Protein AF-I3I7Z1-F1 (afdb_monomer_lite)

Foldseek 3Di:
DPDDPDDDFDWDFPDQDPFFTKTFGPPDDDDDFQDKDFDWAADVDGTPDPGTFIWTFHDDDDRMTTIGHDDPPD

Structure (mmCIF, N/CA/C/O backbone):
data_AF-I3I7Z1-F1
#
_entry.id   AF-I3I7Z1-F1
#
loop_
_atom_site.group_PDB
_atom_site.id
_atom_site.type_symbol
_atom_site.label_atom_id
_atom_site.label_alt_id
_atom_site.label_comp_id
_atom_site.label_asym_id
_atom_site.label_entity_id
_atom_site.label_seq_id
_atom_site.pdbx_PDB_ins_code
_atom_site.Cartn_x
_atom_site.Cartn_y
_atom_site.Cartn_z
_atom_site.occupancy
_atom_site.B_iso_or_equiv
_atom_site.auth_seq_id
_atom_site.auth_comp_id
_atom_site.auth_asym_id
_atom_site.auth_atom_id
_atom_site.pdbx_PDB_model_num
ATOM 1 N N . MET A 1 1 ? -26.456 -3.693 1.132 1.00 38.09 1 MET A N 1
ATOM 2 C CA . MET A 1 1 ? -25.651 -2.503 0.786 1.00 38.09 1 MET A CA 1
ATOM 3 C C . MET A 1 1 ? -24.520 -2.952 -0.121 1.00 38.09 1 MET A C 1
ATOM 5 O O . MET A 1 1 ? -23.521 -3.467 0.361 1.00 38.09 1 MET A O 1
ATOM 9 N N . SER A 1 2 ? -24.716 -2.866 -1.434 1.00 44.50 2 SER A N 1
ATOM 10 C CA . SER A 1 2 ? -23.641 -3.034 -2.410 1.00 44.50 2 SER A CA 1
ATOM 11 C C . SER A 1 2 ? -22.780 -1.778 -2.347 1.00 44.50 2 SER A C 1
ATOM 13 O O . SER A 1 2 ? -23.215 -0.721 -2.802 1.00 44.50 2 SER A O 1
ATOM 15 N N . ASN A 1 3 ? -21.604 -1.862 -1.723 1.00 47.88 3 ASN A N 1
ATOM 16 C CA . ASN A 1 3 ? -20.615 -0.799 -1.866 1.00 47.88 3 ASN A CA 1
ATOM 17 C C . ASN A 1 3 ? -20.330 -0.659 -3.369 1.00 47.88 3 ASN A C 1
ATOM 19 O O . ASN A 1 3 ? -19.973 -1.667 -3.988 1.00 47.88 3 ASN A O 1
ATOM 23 N N . PRO A 1 4 ? -20.512 0.529 -3.977 1.00 49.75 4 PRO A N 1
ATOM 24 C CA . PRO A 1 4 ? -19.997 0.767 -5.316 1.00 49.75 4 PRO A CA 1
ATOM 25 C C . PRO A 1 4 ? -18.519 0.385 -5.284 1.00 49.75 4 PRO A C 1
ATOM 27 O O . PRO A 1 4 ? -17.825 0.715 -4.319 1.00 49.75 4 PRO A O 1
ATOM 30 N N . SER A 1 5 ? -18.054 -0.362 -6.285 1.00 57.75 5 SER A N 1
ATOM 31 C CA . SER A 1 5 ? -16.635 -0.682 -6.433 1.00 57.75 5 SER A CA 1
ATOM 32 C C . SER A 1 5 ? -15.817 0.582 -6.174 1.00 57.75 5 SER A C 1
ATOM 34 O O . SER A 1 5 ? -16.072 1.601 -6.823 1.00 57.75 5 SER A O 1
ATOM 36 N N . PHE A 1 6 ? -14.891 0.542 -5.207 1.00 64.19 6 PHE A N 1
ATOM 37 C CA . PHE A 1 6 ? -13.999 1.672 -4.957 1.00 64.19 6 PHE A CA 1
ATOM 38 C C . PHE A 1 6 ? -13.370 2.089 -6.291 1.00 64.19 6 PHE A C 1
ATOM 40 O O . PHE A 1 6 ? -12.888 1.243 -7.046 1.00 64.19 6 PHE A O 1
ATOM 47 N N . GLY A 1 7 ? -13.435 3.385 -6.602 1.00 74.56 7 GLY A N 1
ATOM 48 C CA . GLY A 1 7 ? -12.764 3.940 -7.772 1.00 74.56 7 GLY A CA 1
ATOM 49 C C . GLY A 1 7 ? -11.240 3.824 -7.659 1.00 74.56 7 GLY A C 1
ATOM 50 O O . GLY A 1 7 ? -10.695 3.237 -6.724 1.00 74.56 7 GLY A O 1
ATOM 51 N N . MET A 1 8 ? -10.519 4.417 -8.607 1.00 82.56 8 MET A N 1
ATOM 52 C CA . MET A 1 8 ? -9.060 4.474 -8.536 1.00 82.56 8 MET A CA 1
ATOM 53 C C . MET A 1 8 ? -8.609 5.425 -7.419 1.00 82.56 8 MET A C 1
ATOM 55 O O . MET A 1 8 ? -8.996 6.597 -7.399 1.00 82.56 8 MET A O 1
ATOM 59 N N . ILE A 1 9 ? -7.755 4.922 -6.525 1.00 87.00 9 ILE A N 1
ATOM 60 C CA . ILE A 1 9 ? -7.095 5.715 -5.486 1.00 87.00 9 ILE A CA 1
ATOM 61 C C . ILE A 1 9 ? -5.624 5.867 -5.843 1.00 87.00 9 ILE A C 1
ATOM 63 O O . ILE A 1 9 ? -4.955 4.884 -6.169 1.00 87.00 9 ILE A O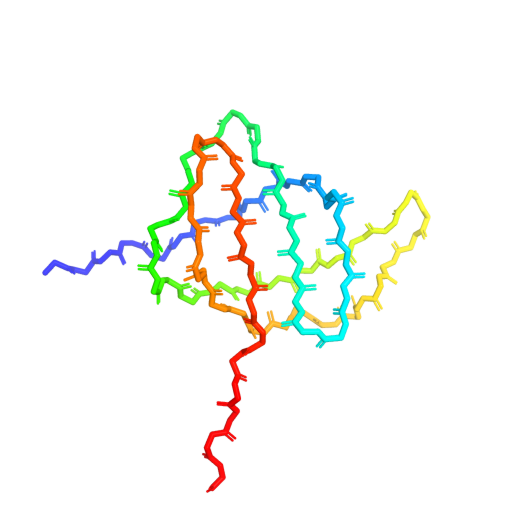 1
ATOM 67 N N . VAL A 1 10 ? -5.122 7.096 -5.769 1.00 88.81 10 VAL A N 1
ATOM 68 C CA . VAL A 1 10 ? -3.699 7.392 -5.945 1.00 88.81 10 VAL A CA 1
ATOM 69 C C . VAL A 1 10 ? -3.131 7.812 -4.597 1.00 88.81 10 VAL A C 1
ATOM 71 O O . VAL A 1 10 ? -3.688 8.665 -3.912 1.00 88.81 10 VAL A O 1
ATOM 74 N N . GLY A 1 11 ? -2.026 7.188 -4.206 1.00 91.25 11 GLY A N 1
ATOM 75 C CA . GLY A 1 11 ? -1.361 7.475 -2.946 1.00 91.25 11 GLY A CA 1
ATOM 76 C C . GLY A 1 11 ? 0.143 7.284 -3.045 1.00 91.25 11 GLY A C 1
ATOM 77 O O . GLY A 1 11 ? 0.661 6.704 -4.001 1.00 91.25 11 GLY A O 1
ATOM 78 N N . PHE A 1 12 ? 0.834 7.772 -2.025 1.00 93.50 12 PHE A N 1
ATOM 79 C CA . PHE A 1 12 ? 2.280 7.710 -1.901 1.00 93.50 12 PHE A CA 1
ATOM 80 C C . PHE A 1 12 ? 2.659 6.554 -0.985 1.00 93.50 12 PHE A C 1
ATOM 82 O O . PHE A 1 12 ? 2.280 6.530 0.189 1.00 93.50 12 PHE A O 1
ATOM 89 N N . ALA A 1 13 ? 3.402 5.585 -1.515 1.00 93.00 13 ALA A N 1
ATOM 90 C CA . ALA A 1 13 ? 3.975 4.529 -0.694 1.00 93.00 13 ALA A CA 1
ATOM 91 C C . ALA A 1 13 ? 5.047 5.136 0.224 1.00 93.00 13 ALA A C 1
ATOM 93 O O . ALA A 1 13 ? 6.025 5.704 -0.259 1.00 93.00 13 ALA A O 1
ATOM 94 N N . LYS A 1 14 ? 4.843 5.032 1.539 1.00 93.06 14 LYS A N 1
ATOM 95 C CA . LYS A 1 14 ? 5.830 5.416 2.558 1.00 93.06 14 LYS A CA 1
ATOM 96 C C . LYS A 1 14 ? 6.848 4.314 2.797 1.00 93.06 14 LYS A C 1
ATOM 98 O O . LYS A 1 14 ? 8.015 4.606 3.017 1.00 93.06 14 LYS A O 1
ATOM 103 N N . ASP A 1 15 ? 6.379 3.073 2.745 1.00 92.38 15 ASP A N 1
ATOM 104 C CA . ASP A 1 15 ? 7.184 1.873 2.930 1.00 92.38 15 ASP A CA 1
ATOM 105 C C . ASP A 1 15 ? 6.590 0.712 2.121 1.00 92.38 15 ASP A C 1
ATOM 107 O O . ASP A 1 15 ? 5.366 0.620 1.959 1.00 92.38 15 ASP A O 1
ATOM 111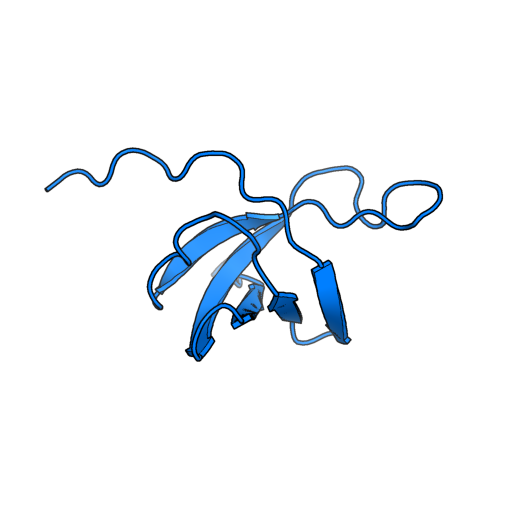 N N . ILE A 1 16 ? 7.461 -0.154 1.600 1.00 90.81 16 ILE A N 1
ATOM 112 C CA . ILE A 1 16 ? 7.102 -1.384 0.889 1.00 90.81 16 ILE A CA 1
ATOM 113 C C . ILE A 1 16 ? 8.010 -2.495 1.411 1.00 90.81 16 ILE A C 1
ATOM 115 O O . ILE A 1 16 ? 9.232 -2.374 1.366 1.00 90.81 16 ILE A O 1
ATOM 119 N N . SER A 1 17 ? 7.401 -3.593 1.842 1.00 89.06 17 SER A N 1
ATOM 120 C CA . SER A 1 17 ? 8.083 -4.792 2.324 1.00 89.06 17 SER A CA 1
ATOM 121 C C . SER A 1 17 ? 7.453 -6.049 1.722 1.00 89.06 17 SER A C 1
ATOM 123 O O . SER A 1 17 ? 6.402 -5.990 1.080 1.00 89.06 17 SER A O 1
ATOM 125 N N . ASP A 1 18 ? 8.051 -7.212 1.981 1.00 84.69 18 ASP A N 1
ATOM 126 C CA . ASP A 1 18 ? 7.512 -8.505 1.535 1.00 84.69 18 ASP A CA 1
ATOM 127 C C . ASP A 1 18 ? 6.114 -8.794 2.110 1.00 84.69 18 ASP A C 1
ATOM 129 O O . ASP A 1 18 ? 5.312 -9.510 1.510 1.00 84.69 18 ASP A O 1
ATOM 133 N N . GLY A 1 19 ? 5.801 -8.220 3.276 1.00 86.38 19 GLY A N 1
ATOM 134 C CA . GLY A 1 19 ? 4.509 -8.388 3.938 1.00 86.38 19 GLY A CA 1
ATOM 135 C C . GLY A 1 19 ? 3.403 -7.481 3.395 1.00 86.38 19 GLY A C 1
ATOM 136 O O . GLY A 1 19 ? 2.223 -7.764 3.617 1.00 86.38 19 G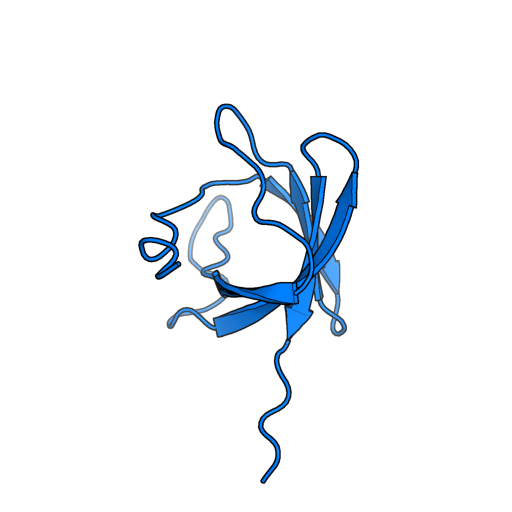LY A O 1
ATOM 137 N N . GLY A 1 20 ? 3.747 -6.397 2.693 1.00 94.00 20 GLY A N 1
ATOM 138 C CA . GLY A 1 20 ? 2.766 -5.402 2.279 1.00 94.00 20 GLY A CA 1
ATOM 139 C C . GLY A 1 20 ? 3.326 -4.002 2.044 1.00 94.00 20 GLY A C 1
ATOM 140 O O . GLY A 1 20 ? 4.510 -3.814 1.786 1.00 94.00 20 GLY A O 1
ATOM 141 N N . ALA A 1 21 ? 2.457 -2.997 2.131 1.00 95.50 21 ALA A N 1
ATOM 142 C CA . ALA A 1 21 ? 2.831 -1.602 1.917 1.00 95.50 21 ALA A CA 1
ATOM 143 C C . ALA A 1 21 ? 2.082 -0.649 2.850 1.00 95.50 21 ALA A C 1
ATOM 145 O O . ALA A 1 21 ? 0.904 -0.853 3.156 1.00 95.50 21 ALA A O 1
ATOM 146 N N . GLN A 1 22 ? 2.751 0.431 3.248 1.00 96.12 22 GLN A N 1
ATOM 147 C CA . GLN A 1 22 ? 2.123 1.578 3.894 1.00 96.12 22 GLN A CA 1
ATOM 148 C C . GLN A 1 22 ? 1.933 2.688 2.861 1.00 96.12 22 GLN A C 1
ATOM 150 O O . GLN A 1 22 ? 2.898 3.140 2.246 1.00 96.12 22 GLN A O 1
ATOM 155 N N . VAL A 1 23 ? 0.697 3.151 2.683 1.00 95.62 23 VAL A N 1
ATOM 156 C CA . VAL A 1 23 ? 0.343 4.146 1.663 1.00 95.62 23 VAL A CA 1
ATOM 157 C C . VAL A 1 23 ? -0.368 5.327 2.306 1.00 95.62 23 VAL A C 1
ATOM 159 O O . VAL A 1 23 ? -1.357 5.149 3.012 1.00 95.62 23 VAL A O 1
ATOM 162 N N . GLN A 1 24 ? 0.117 6.537 2.043 1.00 95.19 24 GLN A N 1
ATOM 163 C CA . GLN A 1 24 ? -0.592 7.775 2.351 1.00 95.19 24 GLN A CA 1
ATOM 164 C C . GLN A 1 24 ? -1.475 8.168 1.165 1.00 95.19 24 GLN A C 1
ATOM 166 O O . GLN A 1 24 ? -0.988 8.335 0.049 1.00 95.19 24 GLN A O 1
ATOM 171 N N . ILE A 1 25 ? -2.768 8.329 1.416 1.00 92.56 25 ILE A N 1
ATOM 172 C CA . ILE A 1 25 ? -3.764 8.797 0.454 1.00 92.56 25 ILE A CA 1
ATOM 173 C C . ILE A 1 25 ? -3.948 10.306 0.647 1.00 92.56 25 ILE A C 1
ATOM 175 O O . ILE A 1 25 ? -3.993 10.799 1.776 1.00 92.56 25 ILE A O 1
ATOM 179 N N . GLU A 1 26 ? -4.067 11.051 -0.447 1.00 87.50 26 GLU A N 1
ATOM 180 C CA . GLU A 1 26 ? -4.340 12.489 -0.416 1.00 87.50 26 GLU A CA 1
ATOM 181 C C . GLU A 1 26 ? -5.632 12.799 -1.168 1.00 87.50 26 GLU A C 1
ATOM 183 O O . GLU A 1 26 ? -5.930 12.185 -2.189 1.00 87.50 26 GLU A O 1
ATOM 188 N N . ASN A 1 27 ? -6.416 13.745 -0.645 1.00 83.12 27 ASN A N 1
ATOM 189 C CA . ASN A 1 27 ? -7.647 14.254 -1.264 1.00 83.12 27 ASN A CA 1
ATOM 190 C C . ASN A 1 27 ? -8.725 13.196 -1.593 1.00 83.12 27 ASN A C 1
ATOM 192 O O . ASN A 1 27 ? -9.644 13.472 -2.362 1.00 83.12 27 ASN A O 1
ATOM 196 N N . GLN A 1 28 ? -8.650 11.998 -1.001 1.00 83.50 28 GLN A N 1
ATOM 197 C CA . GLN A 1 28 ? -9.623 10.917 -1.174 1.00 83.50 28 GLN A CA 1
ATOM 198 C C . GLN A 1 28 ? -9.903 10.201 0.153 1.00 83.50 28 GLN A C 1
ATOM 200 O O . GLN A 1 28 ? -9.078 10.184 1.069 1.00 83.50 28 GLN A O 1
ATOM 205 N N . VAL A 1 29 ? -11.086 9.592 0.253 1.00 85.44 29 VAL A N 1
ATOM 206 C CA . VAL A 1 29 ? -11.477 8.787 1.417 1.00 85.44 29 VAL A CA 1
ATOM 207 C C . VAL A 1 29 ? -10.675 7.486 1.426 1.00 85.44 29 VAL A C 1
ATOM 209 O O . VAL A 1 29 ? -10.603 6.779 0.421 1.00 85.44 29 VAL A O 1
ATOM 212 N N . CYS A 1 30 ? -10.084 7.161 2.575 1.00 88.94 30 CYS A N 1
ATOM 213 C CA . CYS A 1 30 ? -9.398 5.888 2.767 1.00 88.94 30 CYS A CA 1
ATOM 214 C C . CYS A 1 30 ? -10.414 4.737 2.789 1.00 88.94 30 CYS A C 1
ATOM 216 O O . CYS A 1 30 ? -11.405 4.836 3.522 1.00 88.94 30 CYS A O 1
ATOM 218 N N . PRO A 1 31 ? -10.181 3.639 2.048 1.00 90.50 31 PRO A N 1
ATOM 219 C CA . PRO A 1 31 ? -11.039 2.469 2.142 1.00 90.50 31 PRO A CA 1
ATOM 220 C C . PRO A 1 31 ? -11.001 1.891 3.565 1.00 90.50 31 PRO A C 1
ATOM 222 O O . PRO A 1 31 ? -9.940 1.907 4.197 1.00 90.50 31 PRO A O 1
ATOM 225 N N . PRO A 1 32 ? -12.126 1.361 4.072 1.00 91.69 32 PRO A N 1
ATOM 226 C CA . PRO A 1 32 ? -12.179 0.778 5.402 1.00 91.69 32 PRO A CA 1
ATOM 227 C C . PRO A 1 32 ? -11.349 -0.508 5.482 1.00 91.69 32 PRO A C 1
ATOM 229 O O . PRO A 1 32 ? -11.143 -1.209 4.484 1.00 91.69 32 PRO A O 1
ATOM 232 N N . VAL A 1 33 ? -10.914 -0.852 6.696 1.00 95.50 33 VAL A N 1
ATOM 233 C CA . VAL A 1 33 ? -10.239 -2.126 6.992 1.00 95.50 33 VAL A CA 1
ATOM 234 C C . VAL A 1 33 ? -11.094 -3.311 6.529 1.00 95.50 33 VAL A C 1
ATOM 236 O O . VAL A 1 33 ? -12.313 -3.314 6.679 1.00 95.50 33 VAL A O 1
ATOM 239 N N . GLY A 1 34 ? -10.446 -4.315 5.940 1.00 93.94 34 GLY A N 1
ATOM 240 C CA . GLY A 1 34 ? -11.081 -5.482 5.330 1.00 93.94 34 GLY A CA 1
ATOM 241 C C . GLY A 1 34 ? -11.372 -5.326 3.836 1.00 93.94 34 GLY A C 1
ATOM 242 O O . GLY A 1 34 ? -11.573 -6.333 3.162 1.00 93.9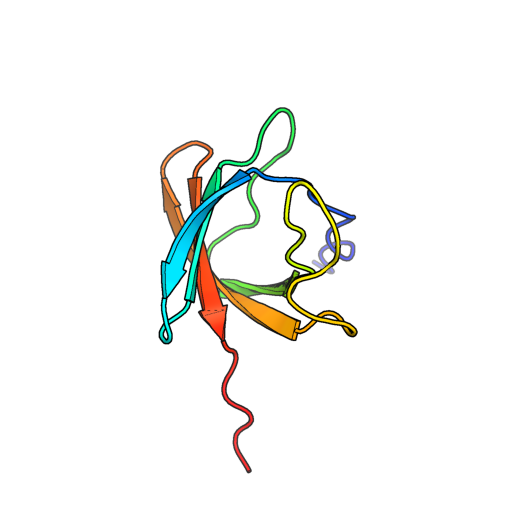4 34 GLY A O 1
ATOM 243 N N . THR A 1 35 ? -11.331 -4.104 3.295 1.00 92.31 35 THR A N 1
ATOM 244 C CA . THR A 1 35 ? -11.551 -3.866 1.861 1.00 92.31 35 THR A CA 1
ATOM 245 C C . THR A 1 35 ? -10.427 -4.473 1.031 1.00 92.31 35 THR A C 1
ATOM 247 O O . THR A 1 35 ? -9.250 -4.215 1.291 1.00 92.31 35 THR A O 1
ATOM 250 N N . GLU A 1 36 ? -10.784 -5.244 0.005 1.00 93.12 36 GLU A N 1
ATOM 251 C CA . GLU A 1 36 ? -9.847 -5.693 -1.024 1.00 93.12 36 GLU A CA 1
ATOM 252 C C . GLU A 1 36 ? -9.774 -4.679 -2.167 1.00 93.12 36 GLU A C 1
ATOM 254 O O . GLU A 1 36 ? -10.793 -4.196 -2.659 1.00 93.12 36 GLU A O 1
ATOM 259 N N . VAL A 1 37 ? -8.554 -4.361 -2.589 1.00 91.00 37 VAL A N 1
ATOM 260 C CA . VAL A 1 37 ? -8.242 -3.399 -3.647 1.00 91.00 37 VAL A CA 1
ATOM 261 C C . VAL A 1 37 ? -7.240 -4.002 -4.628 1.00 91.00 37 VAL A C 1
ATOM 263 O O . VAL A 1 37 ? -6.405 -4.832 -4.261 1.00 91.00 37 VAL A O 1
ATOM 266 N N . MET A 1 38 ? -7.305 -3.573 -5.887 1.00 92.50 38 MET A N 1
ATOM 267 C CA . MET A 1 38 ? -6.286 -3.880 -6.893 1.00 92.50 38 MET A CA 1
ATOM 268 C C . MET A 1 38 ? -5.248 -2.755 -6.904 1.00 92.50 38 MET A C 1
ATOM 270 O O . MET A 1 38 ? -5.598 -1.592 -7.094 1.00 92.50 38 MET A O 1
ATOM 274 N N . VAL A 1 39 ? -3.975 -3.088 -6.696 1.00 91.69 39 VAL A N 1
ATOM 275 C CA . VAL A 1 39 ? -2.902 -2.114 -6.457 1.00 91.69 39 VAL A CA 1
ATOM 276 C C . VAL A 1 39 ? -1.849 -2.190 -7.553 1.00 91.69 39 VAL A C 1
ATOM 278 O O . VAL A 1 39 ?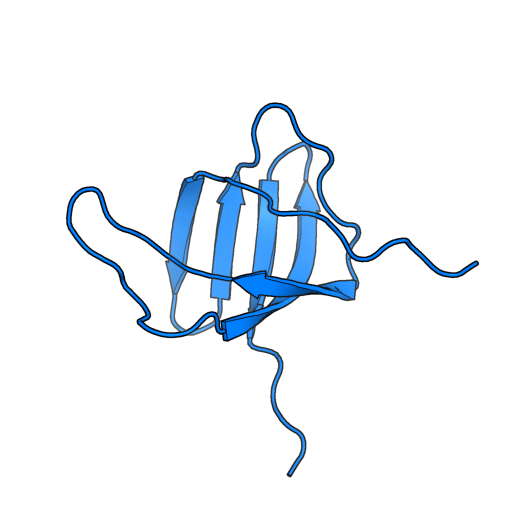 -1.302 -3.254 -7.845 1.00 91.69 39 VAL A O 1
ATOM 281 N N . LYS A 1 40 ? -1.518 -1.038 -8.141 1.00 92.12 40 LYS A N 1
ATOM 282 C CA . LYS A 1 40 ? -0.387 -0.885 -9.059 1.00 92.12 40 LYS A CA 1
ATOM 283 C C . LYS A 1 40 ? 0.619 0.099 -8.480 1.00 92.12 40 LYS A C 1
ATOM 285 O O . LYS A 1 40 ? 0.357 1.296 -8.411 1.00 92.12 40 LYS A O 1
ATOM 290 N N . PHE A 1 41 ? 1.776 -0.413 -8.091 1.00 90.31 41 PHE A N 1
ATOM 291 C CA . PHE A 1 41 ? 2.891 0.371 -7.596 1.00 90.31 41 PHE A CA 1
ATOM 292 C C . PHE A 1 41 ? 3.706 0.927 -8.766 1.00 90.31 41 PHE A C 1
ATOM 294 O O . PHE A 1 41 ? 4.084 0.212 -9.700 1.00 90.31 41 PHE A O 1
ATOM 301 N N . LYS A 1 42 ? 4.000 2.224 -8.705 1.00 87.50 42 LYS A N 1
ATOM 302 C CA . LYS A 1 42 ? 4.830 2.937 -9.679 1.00 87.50 42 LYS A CA 1
ATOM 303 C C . LYS A 1 42 ? 5.986 3.610 -8.949 1.00 87.50 42 LYS A C 1
ATOM 305 O O . LYS A 1 42 ? 5.815 4.067 -7.822 1.00 87.50 42 LYS A O 1
ATOM 310 N N . LYS A 1 43 ? 7.152 3.668 -9.588 1.00 85.62 43 LYS A N 1
ATOM 311 C CA . LYS A 1 43 ? 8.269 4.524 -9.163 1.00 85.62 43 LYS A CA 1
ATOM 312 C C . LYS A 1 43 ? 8.251 5.803 -10.004 1.00 85.62 43 LYS A C 1
ATOM 314 O O . LYS A 1 43 ? 7.476 5.906 -10.951 1.00 85.62 43 LYS A O 1
ATOM 319 N N . ALA A 1 44 ? 9.122 6.761 -9.678 1.00 80.44 44 ALA A N 1
ATOM 320 C CA . ALA A 1 44 ? 9.304 7.978 -10.479 1.00 80.44 44 ALA A CA 1
ATOM 321 C C . ALA A 1 44 ? 9.555 7.668 -11.968 1.00 80.44 44 ALA A C 1
ATOM 323 O O . ALA A 1 44 ? 9.122 8.414 -12.841 1.00 80.44 44 ALA A O 1
ATOM 324 N N . VAL A 1 45 ? 10.196 6.529 -12.249 1.00 81.88 45 VAL A N 1
ATOM 325 C CA . VAL A 1 45 ? 10.342 5.970 -13.591 1.00 81.88 45 VAL A CA 1
ATOM 326 C C . VAL A 1 45 ? 9.916 4.503 -13.561 1.00 81.88 45 VAL A C 1
ATOM 328 O O . VAL A 1 45 ? 10.486 3.699 -12.825 1.00 81.88 45 VAL A O 1
ATOM 331 N N . GLY A 1 46 ? 8.913 4.158 -14.371 1.00 77.12 46 GLY A N 1
ATOM 332 C CA . GLY A 1 46 ? 8.445 2.783 -14.554 1.00 77.12 46 GLY A CA 1
ATOM 333 C C . GLY A 1 46 ? 7.497 2.250 -13.471 1.00 77.12 46 GLY A C 1
ATOM 334 O O . GLY A 1 46 ? 7.209 2.888 -12.455 1.00 77.12 46 GLY A O 1
ATOM 335 N N . ALA A 1 47 ? 6.970 1.050 -13.720 1.00 81.38 47 ALA A N 1
ATOM 336 C CA . ALA A 1 47 ? 6.104 0.329 -12.791 1.00 81.38 47 ALA A CA 1
ATOM 337 C C . ALA A 1 47 ? 6.907 -0.703 -11.988 1.00 81.38 47 ALA A C 1
ATOM 339 O O . ALA A 1 47 ? 7.846 -1.295 -12.513 1.00 81.38 47 ALA A O 1
ATOM 340 N N . ILE A 1 48 ? 6.524 -0.933 -10.728 1.00 84.94 48 ILE A N 1
ATOM 341 C CA . ILE A 1 48 ? 7.082 -2.030 -9.920 1.00 84.94 48 ILE A CA 1
ATOM 342 C C . ILE A 1 48 ? 6.403 -3.348 -10.306 1.00 84.94 48 ILE A C 1
ATOM 344 O O . ILE A 1 48 ? 7.072 -4.363 -10.453 1.00 84.94 48 ILE A O 1
ATOM 348 N N . ASN A 1 49 ? 5.086 -3.324 -10.522 1.00 83.94 49 ASN A N 1
ATOM 349 C CA . ASN A 1 49 ? 4.314 -4.449 -11.042 1.00 83.94 49 ASN A CA 1
ATOM 350 C C . ASN A 1 49 ? 3.659 -4.104 -12.387 1.00 83.94 49 ASN A C 1
ATOM 352 O O . ASN A 1 49 ? 3.100 -3.017 -12.566 1.00 83.94 49 ASN A O 1
ATOM 356 N N . ALA A 1 50 ? 3.720 -5.048 -13.333 1.00 83.50 50 ALA A N 1
ATOM 357 C CA . ALA A 1 50 ? 3.087 -4.917 -14.646 1.00 83.50 50 ALA A CA 1
ATOM 358 C C . ALA A 1 50 ? 1.555 -4.922 -14.515 1.00 83.50 50 ALA A C 1
ATOM 360 O O . ALA A 1 50 ? 0.895 -3.949 -14.900 1.00 83.50 50 ALA A O 1
ATOM 361 N N . GLU A 1 51 ? 1.034 -5.952 -13.847 1.00 88.44 51 GLU A N 1
ATOM 362 C CA . GLU A 1 51 ? -0.388 -6.145 -13.570 1.00 88.44 51 GLU A CA 1
ATOM 363 C C . GLU A 1 51 ? -0.737 -5.762 -12.126 1.00 88.44 51 GLU A C 1
ATOM 365 O O . GLU A 1 51 ? 0.050 -6.050 -11.215 1.00 88.44 51 GLU A O 1
ATOM 370 N N . PRO A 1 52 ? -1.895 -5.116 -11.879 1.00 90.06 52 PRO A N 1
ATOM 371 C CA . PRO A 1 52 ? -2.338 -4.805 -10.527 1.00 90.06 52 PRO A CA 1
ATOM 372 C C . PRO A 1 52 ? -2.442 -6.065 -9.657 1.00 90.06 52 PRO A C 1
ATOM 374 O O . PRO A 1 52 ? -2.986 -7.082 -10.082 1.00 90.06 52 PRO A O 1
ATOM 377 N N . VAL A 1 53 ? -1.958 -5.987 -8.419 1.00 90.81 53 VAL A N 1
ATOM 378 C CA . VAL A 1 53 ? -2.007 -7.091 -7.451 1.00 90.81 53 VAL A CA 1
ATOM 379 C C . VAL A 1 53 ? -3.141 -6.884 -6.458 1.00 90.81 53 VAL A C 1
ATOM 381 O O . VAL A 1 53 ? -3.423 -5.754 -6.058 1.00 90.81 53 VAL A O 1
ATOM 384 N N . ARG A 1 54 ? -3.799 -7.967 -6.040 1.00 92.75 54 ARG A N 1
ATOM 385 C CA . ARG A 1 54 ? -4.876 -7.884 -5.051 1.00 92.75 54 ARG A CA 1
ATOM 386 C C . ARG A 1 54 ? -4.301 -7.775 -3.640 1.00 92.75 54 ARG A C 1
ATOM 388 O O . ARG A 1 54 ? -3.528 -8.629 -3.206 1.00 92.75 54 ARG A O 1
ATOM 395 N N . MET A 1 55 ? -4.707 -6.741 -2.916 1.00 94.50 55 MET A N 1
ATOM 396 C CA . MET A 1 55 ? -4.303 -6.495 -1.533 1.00 94.50 55 MET A CA 1
ATOM 397 C C . MET A 1 55 ? -5.520 -6.179 -0.668 1.00 94.50 55 MET A C 1
ATOM 399 O O . MET A 1 55 ? -6.549 -5.743 -1.174 1.00 94.50 55 MET A O 1
ATOM 403 N N . ARG A 1 56 ? -5.404 -6.381 0.643 1.00 95.19 56 ARG A N 1
ATOM 404 C CA . ARG A 1 56 ? -6.433 -6.053 1.631 1.00 95.19 56 ARG A CA 1
ATOM 405 C C . ARG A 1 56 ? -5.957 -4.931 2.543 1.00 95.19 56 ARG A C 1
ATOM 407 O O . ARG A 1 56 ? -4.816 -4.958 3.004 1.00 95.19 56 ARG A O 1
ATOM 414 N N . VAL A 1 57 ? -6.841 -3.980 2.838 1.00 95.62 57 VAL A N 1
ATOM 415 C CA . VAL A 1 57 ? -6.609 -2.971 3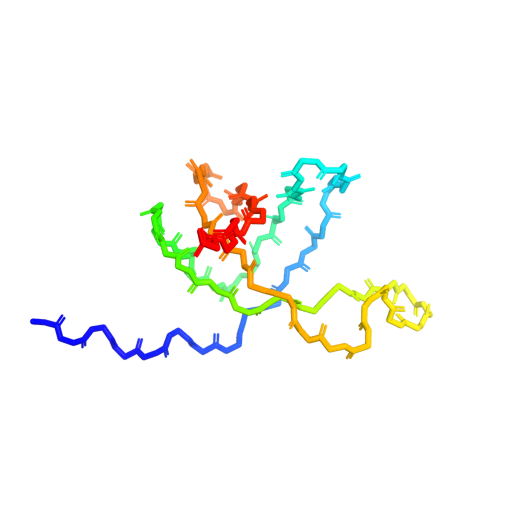.878 1.00 95.62 57 VAL A CA 1
ATOM 416 C C . VAL A 1 57 ? -6.645 -3.655 5.240 1.00 95.62 57 VAL A C 1
ATOM 418 O O . VAL A 1 57 ? -7.666 -4.215 5.631 1.00 95.62 57 VAL A O 1
ATOM 421 N N . VAL A 1 58 ? -5.535 -3.610 5.967 1.00 96.44 58 VAL A N 1
ATOM 422 C CA . VAL A 1 58 ? -5.382 -4.252 7.286 1.00 96.44 58 VAL A CA 1
ATOM 423 C C . VAL A 1 58 ? -5.311 -3.248 8.432 1.00 96.44 58 VAL A C 1
ATOM 425 O O . VAL A 1 58 ? -5.521 -3.609 9.583 1.00 96.44 58 VAL A O 1
ATOM 428 N N . HIS A 1 59 ? -5.022 -1.984 8.125 1.00 95.56 59 HIS A N 1
ATOM 429 C CA . HIS A 1 59 ? -4.908 -0.904 9.098 1.00 95.56 59 HIS A CA 1
ATOM 430 C C . HIS A 1 59 ? -5.266 0.421 8.422 1.00 95.56 59 HIS A C 1
ATOM 432 O O . HIS A 1 59 ? -4.916 0.639 7.262 1.00 95.56 59 HIS A O 1
ATOM 438 N N . GLN A 1 60 ? -5.939 1.308 9.149 1.00 94.38 60 GLN A N 1
ATOM 439 C CA . GLN A 1 60 ? -6.217 2.678 8.741 1.00 94.38 60 GLN A CA 1
ATOM 440 C C . GLN A 1 60 ? -5.909 3.627 9.904 1.00 94.38 60 GLN A C 1
ATOM 442 O O . GLN A 1 60 ? -6.429 3.451 11.003 1.00 94.38 60 GLN A O 1
ATOM 447 N N . LEU A 1 61 ? -5.102 4.656 9.643 1.00 93.94 61 LEU A N 1
ATOM 448 C CA . LEU A 1 61 ? -4.823 5.741 10.579 1.00 93.94 61 LEU A CA 1
ATOM 449 C C . LEU A 1 61 ? -4.804 7.072 9.824 1.00 93.94 61 LEU A C 1
ATOM 451 O O . LEU A 1 61 ? -3.905 7.331 9.023 1.00 93.94 61 LEU A O 1
ATOM 455 N N . ARG A 1 62 ? -5.785 7.940 10.102 1.00 90.94 62 ARG A N 1
ATOM 456 C CA . ARG A 1 62 ? -6.000 9.206 9.377 1.00 90.94 62 ARG A CA 1
ATOM 457 C C . ARG A 1 62 ? -6.109 8.952 7.867 1.00 90.94 62 ARG A C 1
ATOM 459 O O . ARG A 1 62 ? -7.053 8.303 7.430 1.00 90.94 62 ARG A O 1
ATOM 466 N N . ASN A 1 63 ? -5.145 9.451 7.097 1.00 93.12 63 ASN A N 1
ATOM 467 C CA . ASN A 1 63 ? -5.046 9.295 5.653 1.00 93.12 63 ASN A CA 1
ATOM 468 C C . ASN A 1 63 ? -4.008 8.239 5.230 1.00 93.12 63 ASN A C 1
ATOM 470 O O . ASN A 1 63 ? -3.620 8.181 4.069 1.00 93.12 63 ASN A O 1
ATOM 474 N N . THR A 1 64 ? -3.504 7.437 6.168 1.00 95.06 64 THR A N 1
ATOM 475 C CA . THR A 1 64 ? -2.552 6.356 5.899 1.00 95.06 64 THR A CA 1
ATOM 476 C C . THR A 1 64 ? -3.249 5.008 6.033 1.00 95.06 64 THR A C 1
ATOM 478 O O . THR A 1 64 ? -3.963 4.766 7.008 1.00 95.06 64 THR A O 1
ATOM 481 N N . ILE A 1 65 ? -3.013 4.119 5.072 1.00 96.25 65 ILE A N 1
ATOM 482 C CA . ILE A 1 65 ? -3.498 2.741 5.087 1.00 96.25 65 ILE A CA 1
ATOM 483 C C . ILE A 1 65 ? -2.336 1.750 5.057 1.00 96.25 65 ILE A C 1
ATOM 485 O O . ILE A 1 65 ? -1.310 1.981 4.415 1.00 96.25 65 ILE A O 1
ATOM 489 N N . GLY A 1 66 ? -2.515 0.634 5.755 1.00 97.06 66 GLY A N 1
ATOM 490 C CA . GLY A 1 66 ? -1.691 -0.559 5.619 1.00 97.06 66 GLY A CA 1
ATOM 491 C C . GLY A 1 66 ? -2.364 -1.547 4.675 1.00 97.06 66 GLY A C 1
ATOM 492 O O . GLY A 1 66 ? -3.545 -1.857 4.843 1.00 97.06 66 GLY A O 1
ATOM 493 N N . LEU A 1 67 ? -1.609 -2.049 3.705 1.00 96.50 67 LEU A N 1
ATOM 494 C CA . LEU A 1 67 ? -2.036 -3.033 2.716 1.00 96.50 67 LEU A CA 1
ATOM 495 C C . LEU A 1 67 ? -1.237 -4.321 2.899 1.00 96.50 67 LEU A C 1
ATOM 497 O O . LEU A 1 67 ? -0.020 -4.254 3.025 1.00 96.50 67 LEU A O 1
ATOM 501 N N . MET A 1 68 ? -1.892 -5.479 2.843 1.00 96.25 68 MET A N 1
ATOM 502 C CA . MET A 1 68 ? -1.230 -6.790 2.770 1.00 96.25 68 MET A CA 1
ATOM 503 C C . MET A 1 68 ? -1.706 -7.571 1.551 1.00 96.25 68 MET A C 1
ATOM 505 O O . MET A 1 68 ? -2.842 -7.400 1.109 1.00 96.25 68 MET A O 1
ATOM 509 N N . PHE A 1 69 ? -0.864 -8.456 1.020 1.00 92.81 69 PHE A N 1
ATOM 510 C CA . PHE A 1 69 ? -1.263 -9.363 -0.055 1.00 92.81 69 PHE A CA 1
ATOM 511 C C . PHE A 1 69 ? -2.425 -10.261 0.378 1.00 92.81 69 PHE A C 1
ATOM 513 O O . PHE A 1 69 ? -2.415 -10.835 1.469 1.00 92.81 69 PHE A O 1
ATOM 520 N N . VAL A 1 70 ? -3.419 -10.419 -0.498 1.00 91.44 70 VAL A N 1
ATOM 521 C CA . VAL A 1 70 ? -4.448 -11.443 -0.298 1.00 91.44 70 VAL A CA 1
ATOM 522 C C . VAL A 1 70 ? -3.828 -12.786 -0.667 1.00 91.44 70 VAL A C 1
ATOM 524 O O . VAL A 1 70 ? -3.474 -13.010 -1.824 1.00 91.44 70 VAL A O 1
ATOM 527 N N . ARG A 1 71 ? -3.671 -13.687 0.308 1.00 81.69 71 ARG A N 1
ATOM 528 C CA . ARG A 1 71 ? -3.285 -15.071 0.010 1.00 81.69 71 ARG A CA 1
ATOM 529 C C . ARG A 1 71 ? -4.428 -15.726 -0.761 1.00 81.69 71 ARG A C 1
ATOM 531 O O . ARG A 1 71 ? -5.554 -15.730 -0.270 1.00 81.69 71 ARG A O 1
ATOM 538 N N . SER A 1 72 ? -4.148 -16.289 -1.936 1.00 64.06 72 SER A N 1
ATOM 539 C CA . SER A 1 72 ? -5.070 -17.273 -2.507 1.00 64.06 72 SER A CA 1
ATOM 540 C C . SER A 1 72 ? -5.024 -18.504 -1.615 1.00 64.06 72 SER A C 1
ATOM 542 O O . SER A 1 72 ? -3.969 -19.112 -1.456 1.00 64.06 72 SER A O 1
ATOM 544 N N . SER A 1 73 ? -6.149 -18.842 -0.997 1.00 56.84 73 SER A N 1
ATOM 545 C CA . SER A 1 73 ? -6.374 -20.193 -0.500 1.00 56.84 73 SER A CA 1
ATOM 546 C C . SER A 1 73 ? -6.496 -21.102 -1.724 1.00 56.84 73 SER A C 1
ATOM 548 O O . SER A 1 73 ? -7.502 -21.032 -2.431 1.00 56.84 73 SER A O 1
ATOM 550 N N . SER A 1 74 ? -5.431 -21.846 -2.017 1.00 48.47 74 SER A N 1
ATOM 551 C CA . SER A 1 74 ? -5.442 -23.002 -2.921 1.00 48.47 74 SER A CA 1
ATOM 552 C C . SER A 1 74 ? -6.197 -24.165 -2.298 1.00 48.47 74 SER A C 1
ATOM 554 O O . SER A 1 74 ? -6.003 -24.351 -1.073 1.00 48.47 74 SER A O 1
#

pLDDT: mean 85.62, std 13.6, range [38.09, 97.06]

Sequence (74 aa):
MSNPSFGMIVGFAKDISDGGAQVQIENQVCPPVGTEVMVKFKKAVGAINAEPVRMRVVHQLRNTIGLMFVRSSS

Radius of gyration: 12.23 Å; chains: 1; bounding box: 36×37×25 Å

Secondary structure (DSSP, 8-state):
----------EEEEEEETTEEEEEE-SSPPPPTT-EEEE--B-SSSBS-SSPEEEEEEEEETTEEEEEE-----